Protein AF-A0A7A6XMH9-F1 (afdb_monomer)

Structure (mmCIF, N/CA/C/O backbone):
data_AF-A0A7A6XMH9-F1
#
_entry.id   AF-A0A7A6XMH9-F1
#
loop_
_atom_site.group_PDB
_atom_site.id
_atom_site.type_symbol
_atom_site.label_atom_id
_atom_site.label_alt_id
_atom_site.label_comp_id
_atom_site.label_asym_id
_atom_site.label_entity_id
_atom_site.label_seq_id
_atom_site.pdbx_PDB_ins_code
_atom_site.Cartn_x
_atom_site.Cartn_y
_atom_site.Cartn_z
_atom_site.occupancy
_atom_site.B_iso_or_equiv
_atom_site.auth_seq_id
_atom_site.auth_comp_id
_atom_site.auth_asym_id
_atom_site.auth_atom_id
_atom_site.pdbx_PDB_model_num
ATOM 1 N N . MET A 1 1 ? 15.551 6.068 -29.809 1.00 74.06 1 MET A N 1
ATOM 2 C CA . MET A 1 1 ? 14.806 4.985 -29.124 1.00 74.06 1 MET A CA 1
ATOM 3 C C . MET A 1 1 ? 13.340 5.118 -29.486 1.00 74.06 1 MET A C 1
ATOM 5 O O . MET A 1 1 ? 12.827 6.226 -29.397 1.00 74.06 1 MET A O 1
ATOM 9 N N . SER A 1 2 ? 12.676 4.047 -29.923 1.00 92.75 2 SER A N 1
ATOM 10 C CA . SER A 1 2 ? 11.225 4.088 -30.151 1.00 92.75 2 SER A CA 1
ATOM 11 C C . SER A 1 2 ? 10.466 4.133 -28.817 1.00 92.75 2 SER A C 1
ATOM 13 O O . SER A 1 2 ? 10.989 3.708 -27.784 1.00 92.75 2 SER A O 1
ATOM 15 N N . TRP A 1 3 ? 9.218 4.610 -28.827 1.00 88.00 3 TRP A N 1
ATOM 16 C CA . TRP A 1 3 ? 8.361 4.609 -27.632 1.00 88.00 3 TRP A CA 1
ATOM 17 C C . TRP A 1 3 ? 8.230 3.213 -27.006 1.00 88.00 3 TRP A C 1
ATOM 19 O O . TRP A 1 3 ? 8.319 3.062 -25.791 1.00 88.00 3 TRP A O 1
ATOM 29 N N . GLN A 1 4 ? 8.106 2.174 -27.836 1.00 86.81 4 GLN A N 1
ATOM 30 C CA . GLN A 1 4 ? 8.012 0.786 -27.376 1.00 86.81 4 GLN A CA 1
ATOM 31 C C . GLN A 1 4 ? 9.282 0.328 -26.648 1.00 86.81 4 GLN A C 1
ATOM 33 O O . GLN A 1 4 ? 9.196 -0.313 -25.599 1.00 86.81 4 GLN A O 1
ATOM 38 N N . GLN A 1 5 ? 10.455 0.706 -27.168 1.00 87.69 5 GLN A N 1
ATOM 39 C CA . GLN A 1 5 ? 11.741 0.422 -26.529 1.00 87.69 5 GLN A CA 1
ATOM 40 C C . GLN A 1 5 ? 11.883 1.173 -25.202 1.00 87.69 5 GLN A C 1
ATOM 42 O O . GLN A 1 5 ? 12.329 0.586 -24.222 1.00 87.69 5 GLN A O 1
ATOM 47 N N . PHE A 1 6 ? 11.465 2.440 -25.138 1.00 89.19 6 PHE A N 1
ATOM 48 C CA . PHE A 1 6 ? 11.459 3.214 -23.893 1.00 89.19 6 PHE A CA 1
ATOM 49 C C . PHE A 1 6 ? 10.535 2.602 -22.842 1.00 89.19 6 PHE A C 1
ATOM 51 O O . PHE A 1 6 ? 10.968 2.343 -21.718 1.00 89.19 6 PHE A O 1
ATOM 58 N N . LYS A 1 7 ? 9.289 2.306 -23.228 1.00 86.75 7 LYS A N 1
ATOM 59 C CA . LYS A 1 7 ? 8.290 1.689 -22.354 1.00 86.75 7 LYS A CA 1
ATOM 60 C C . LYS A 1 7 ? 8.823 0.386 -21.754 1.00 86.75 7 LYS A C 1
ATOM 62 O O . LYS A 1 7 ? 8.776 0.215 -20.539 1.00 86.75 7 LYS A O 1
ATOM 67 N N . HIS A 1 8 ? 9.386 -0.502 -22.573 1.00 86.50 8 HIS A N 1
ATOM 68 C CA . HIS A 1 8 ? 9.970 -1.750 -22.076 1.00 86.50 8 HIS A CA 1
ATOM 69 C C . HIS A 1 8 ? 11.186 -1.518 -21.177 1.00 86.50 8 HIS A C 1
ATOM 71 O O . HIS A 1 8 ? 11.264 -2.090 -20.091 1.00 86.50 8 HIS A O 1
ATOM 77 N N . ALA A 1 9 ? 12.119 -0.666 -21.606 1.00 86.06 9 ALA A N 1
ATOM 78 C CA . ALA A 1 9 ? 13.389 -0.470 -20.918 1.00 86.06 9 ALA A CA 1
ATOM 79 C C . ALA A 1 9 ? 13.264 0.242 -19.566 1.00 86.06 9 ALA A C 1
ATOM 81 O O . ALA A 1 9 ? 14.164 0.083 -18.742 1.00 86.06 9 ALA A O 1
ATOM 82 N N . TRP A 1 10 ? 12.201 1.014 -19.329 1.00 84.44 10 TRP A N 1
ATOM 83 C CA . TRP A 1 10 ? 12.086 1.845 -18.126 1.00 84.44 10 TRP A CA 1
ATOM 84 C C . TRP A 1 10 ? 10.792 1.645 -17.339 1.00 84.44 10 TRP A C 1
ATOM 86 O O . TRP A 1 10 ? 10.809 1.795 -16.123 1.00 84.44 10 TRP A O 1
ATOM 96 N N . LEU A 1 11 ? 9.683 1.287 -17.992 1.00 85.38 11 LEU A N 1
ATOM 97 C CA . LEU A 1 11 ? 8.364 1.253 -17.347 1.00 85.38 11 LEU A CA 1
ATOM 98 C C . LEU A 1 11 ? 7.823 -0.161 -17.105 1.00 85.38 11 LEU A C 1
ATOM 100 O O . LEU A 1 11 ? 6.929 -0.317 -16.283 1.00 85.38 11 LEU A O 1
ATOM 104 N N . ILE A 1 12 ? 8.325 -1.177 -17.817 1.00 87.81 12 ILE A N 1
ATOM 105 C CA . ILE A 1 12 ? 7.813 -2.559 -17.720 1.00 87.81 12 ILE A CA 1
ATOM 106 C C . ILE A 1 12 ? 8.848 -3.530 -17.149 1.00 87.81 12 ILE A C 1
ATOM 108 O O . ILE A 1 12 ? 8.475 -4.429 -16.396 1.00 87.81 12 ILE A O 1
ATOM 112 N N . LYS A 1 13 ? 10.135 -3.400 -17.510 1.00 86.25 13 LYS A N 1
ATOM 113 C CA . LYS A 1 13 ? 11.164 -4.325 -17.009 1.00 86.25 13 LYS A CA 1
ATOM 114 C C . LYS A 1 13 ? 11.220 -4.313 -15.481 1.00 86.25 13 LYS A C 1
ATOM 116 O O . LYS A 1 13 ? 10.830 -3.336 -1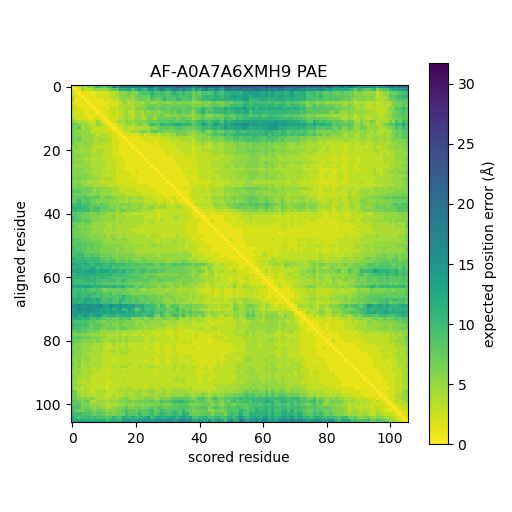4.854 1.00 86.25 13 LYS A O 1
ATOM 121 N N . PHE A 1 14 ? 11.790 -5.357 -14.890 1.00 82.62 14 PHE A N 1
ATOM 122 C CA . PHE A 1 14 ? 12.065 -5.375 -13.456 1.00 82.62 14 PHE A CA 1
ATOM 123 C C . PHE A 1 14 ? 12.990 -4.209 -13.063 1.00 82.62 14 PHE A C 1
ATOM 125 O O . PHE A 1 14 ? 14.037 -3.996 -13.685 1.00 82.62 14 PHE A O 1
ATOM 132 N N . TRP A 1 15 ? 12.589 -3.436 -12.052 1.00 87.94 15 TRP A N 1
ATOM 133 C CA . TRP A 1 15 ? 13.371 -2.302 -11.561 1.00 87.94 15 TRP A CA 1
ATOM 134 C C . TRP A 1 15 ? 14.514 -2.801 -10.682 1.00 87.94 15 TRP A C 1
ATOM 136 O O . TRP A 1 15 ? 14.350 -3.738 -9.904 1.00 87.94 15 TRP A O 1
ATOM 146 N N . ALA A 1 16 ? 15.681 -2.166 -10.792 1.00 90.19 16 ALA A N 1
ATOM 147 C CA . ALA A 1 16 ? 16.804 -2.496 -9.927 1.00 90.19 16 ALA A CA 1
ATOM 148 C C . ALA A 1 16 ? 16.413 -2.254 -8.450 1.00 90.19 16 ALA A C 1
ATOM 150 O O . ALA A 1 16 ? 15.863 -1.189 -8.148 1.00 90.19 16 ALA A O 1
ATOM 151 N N . PRO A 1 17 ? 16.710 -3.188 -7.524 1.00 92.38 17 PRO A N 1
ATOM 152 C CA . PRO A 1 17 ? 16.246 -3.088 -6.141 1.00 92.38 17 PRO A CA 1
ATOM 153 C C . PRO A 1 17 ? 16.712 -1.820 -5.419 1.00 92.38 17 PRO A C 1
ATOM 155 O O . PRO A 1 17 ? 15.917 -1.186 -4.736 1.00 92.38 17 PRO A O 1
ATOM 158 N N . ILE A 1 18 ? 17.975 -1.413 -5.594 1.00 95.62 18 ILE A N 1
ATOM 159 C CA . ILE A 1 18 ? 18.542 -0.270 -4.860 1.00 95.62 18 ILE A CA 1
ATOM 160 C C . ILE A 1 18 ? 17.808 1.046 -5.186 1.00 95.62 18 ILE A C 1
ATOM 162 O O . ILE A 1 18 ? 17.287 1.661 -4.255 1.00 95.62 18 ILE A O 1
ATOM 166 N N . PRO A 1 19 ? 17.683 1.477 -6.460 1.00 93.25 19 PRO A N 1
ATOM 167 C CA . PRO A 1 19 ? 16.902 2.670 -6.792 1.00 93.25 19 PRO A CA 1
ATOM 168 C C . PRO A 1 19 ? 15.444 2.596 -6.329 1.00 93.25 19 PRO A C 1
ATOM 170 O O . PRO A 1 19 ? 14.904 3.598 -5.866 1.00 93.25 19 PRO A O 1
ATOM 173 N N . ALA A 1 20 ? 14.814 1.420 -6.423 1.00 92.56 20 ALA A N 1
ATOM 174 C CA . ALA A 1 20 ? 13.428 1.235 -6.000 1.00 92.56 20 ALA A CA 1
ATOM 175 C C . ALA A 1 20 ? 13.259 1.430 -4.484 1.00 92.56 20 ALA A C 1
ATOM 177 O O . ALA A 1 20 ? 12.345 2.130 -4.054 1.00 92.56 20 ALA A O 1
ATOM 178 N N . VAL A 1 21 ? 14.165 0.870 -3.678 1.00 94.88 21 VAL A N 1
ATOM 179 C CA . VAL A 1 21 ? 14.154 1.027 -2.216 1.00 94.88 21 VAL A CA 1
ATOM 180 C C . VAL A 1 21 ? 14.437 2.474 -1.812 1.00 94.88 21 VAL A C 1
ATOM 182 O O . VAL A 1 21 ? 13.758 2.996 -0.932 1.00 94.88 21 VAL A O 1
ATOM 185 N N . ILE A 1 22 ? 15.378 3.157 -2.476 1.00 96.62 22 ILE A N 1
ATOM 186 C CA . ILE A 1 22 ? 15.652 4.582 -2.222 1.00 96.62 22 ILE A CA 1
ATOM 187 C C . ILE A 1 22 ? 14.410 5.430 -2.520 1.00 96.62 22 ILE A C 1
ATOM 189 O O . ILE A 1 22 ? 14.009 6.245 -1.690 1.00 96.62 22 ILE A O 1
ATOM 193 N N . ALA A 1 23 ? 13.770 5.214 -3.673 1.00 94.94 23 ALA A N 1
ATOM 194 C CA . ALA A 1 23 ? 12.544 5.919 -4.036 1.00 94.94 23 ALA A CA 1
ATOM 195 C C . ALA A 1 23 ? 11.420 5.659 -3.019 1.00 94.94 23 ALA A C 1
ATOM 197 O O . ALA A 1 23 ? 10.770 6.602 -2.570 1.00 94.94 23 ALA A O 1
ATOM 198 N N . ALA A 1 24 ? 11.233 4.403 -2.601 1.00 93.69 24 ALA A N 1
ATOM 199 C CA . ALA A 1 24 ? 10.255 4.041 -1.578 1.00 93.69 24 ALA A CA 1
ATOM 200 C C . ALA A 1 24 ? 10.547 4.717 -0.228 1.00 93.69 24 ALA A C 1
ATOM 202 O O . ALA A 1 24 ? 9.624 5.211 0.414 1.00 93.69 24 ALA A O 1
ATOM 203 N N . GLY A 1 25 ? 11.817 4.800 0.181 1.00 95.56 25 GLY A N 1
ATOM 204 C CA . GLY A 1 25 ? 12.230 5.495 1.401 1.00 95.56 25 GLY A CA 1
ATOM 205 C C . GLY A 1 25 ? 11.922 6.992 1.357 1.00 95.56 25 GLY A C 1
ATOM 206 O O . GLY A 1 25 ? 11.349 7.527 2.302 1.00 95.56 25 GLY A O 1
ATOM 207 N N . ILE A 1 26 ? 12.222 7.662 0.240 1.00 96.94 26 ILE A N 1
ATOM 208 C CA . ILE A 1 26 ? 11.882 9.080 0.039 1.00 96.94 26 ILE A CA 1
ATOM 209 C C . ILE A 1 26 ? 10.365 9.284 0.126 1.00 96.94 26 ILE A C 1
ATOM 211 O O . ILE A 1 26 ? 9.903 10.144 0.875 1.00 96.94 26 ILE A O 1
ATOM 215 N N . LEU A 1 27 ? 9.584 8.470 -0.591 1.00 94.38 27 LEU A N 1
ATOM 216 C CA . LEU A 1 27 ? 8.121 8.532 -0.560 1.00 94.38 27 LEU A CA 1
ATOM 217 C C . LEU A 1 27 ? 7.566 8.280 0.846 1.00 94.38 27 LEU A C 1
ATOM 219 O O . LEU A 1 27 ? 6.666 8.997 1.272 1.00 94.38 27 LEU A O 1
ATOM 223 N N . SER A 1 28 ? 8.127 7.321 1.587 1.00 93.44 28 SER A N 1
ATOM 224 C CA . SER A 1 28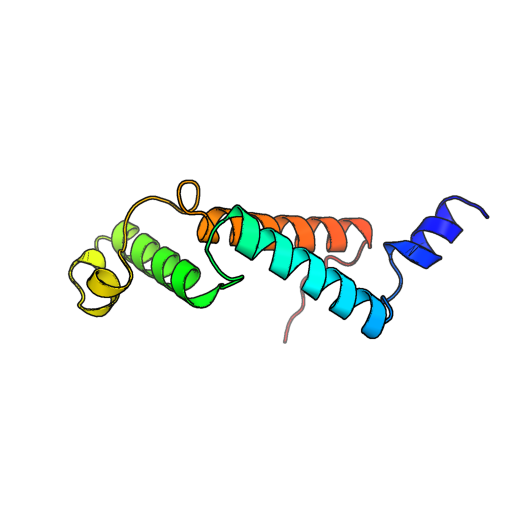 ? 7.734 7.036 2.969 1.00 93.44 28 SER A CA 1
ATOM 225 C C . SER A 1 28 ? 8.027 8.211 3.903 1.00 93.44 28 SER A C 1
ATOM 227 O O . SER A 1 28 ? 7.203 8.520 4.761 1.00 93.44 28 SER A O 1
ATOM 229 N N . THR A 1 29 ? 9.167 8.886 3.736 1.00 95.31 29 THR A N 1
ATOM 230 C CA . THR A 1 29 ? 9.512 10.086 4.514 1.00 95.31 29 THR A CA 1
ATOM 231 C C . THR A 1 29 ? 8.537 11.222 4.231 1.00 95.31 29 THR A C 1
ATOM 233 O O . THR A 1 29 ? 8.042 11.843 5.168 1.00 95.31 29 THR A O 1
ATOM 236 N N . TYR A 1 30 ? 8.215 11.476 2.958 1.00 94.69 30 TYR A N 1
ATOM 237 C CA . TYR A 1 30 ? 7.216 12.484 2.597 1.00 94.69 30 TYR A CA 1
ATOM 238 C C . TYR A 1 30 ? 5.830 12.130 3.128 1.00 94.69 30 TYR A C 1
ATOM 240 O O . TYR A 1 30 ? 5.165 12.989 3.697 1.00 94.69 30 TYR A O 1
ATOM 248 N N . TYR A 1 31 ? 5.409 10.872 2.984 1.00 93.25 31 TYR A N 1
ATOM 249 C CA . TYR A 1 31 ? 4.133 10.400 3.508 1.00 93.25 31 TYR A CA 1
ATOM 250 C C . TYR A 1 31 ? 4.036 10.655 5.013 1.00 93.25 31 TYR A C 1
ATOM 252 O O . TYR A 1 31 ? 3.089 11.302 5.458 1.00 93.25 31 TYR A O 1
ATOM 260 N N . PHE A 1 32 ? 5.049 10.243 5.779 1.00 94.12 32 PHE A N 1
ATOM 261 C CA . PHE A 1 32 ? 5.091 10.474 7.220 1.00 94.12 32 PHE A CA 1
ATOM 262 C C . PHE A 1 32 ? 5.105 11.965 7.569 1.00 94.12 32 PHE A C 1
ATOM 264 O O . PHE A 1 32 ? 4.330 12.407 8.413 1.00 94.12 32 PHE A O 1
ATOM 271 N N . GLY A 1 33 ? 5.932 12.759 6.887 1.00 95.25 33 GLY A N 1
ATOM 272 C CA . GLY A 1 33 ? 6.041 14.196 7.137 1.00 95.25 33 GLY A CA 1
ATOM 273 C C . GLY A 1 33 ? 4.758 14.980 6.843 1.00 95.25 33 GLY A C 1
ATOM 274 O O . GLY A 1 33 ? 4.480 15.955 7.532 1.00 95.25 33 GLY A O 1
ATOM 275 N N . ILE A 1 34 ? 3.969 14.561 5.847 1.00 94.69 34 ILE A N 1
ATOM 276 C CA . ILE A 1 34 ? 2.715 15.230 5.459 1.00 94.69 34 ILE A CA 1
ATOM 277 C C . ILE A 1 34 ? 1.540 14.756 6.317 1.00 94.69 34 ILE A C 1
ATOM 279 O O . ILE A 1 34 ? 0.689 15.555 6.696 1.00 94.69 34 ILE A O 1
ATOM 283 N N . THR A 1 35 ? 1.459 13.454 6.588 1.00 93.19 35 THR A N 1
ATOM 284 C CA . THR A 1 35 ? 0.263 12.843 7.186 1.00 93.19 35 THR A CA 1
ATOM 285 C C . THR A 1 35 ? 0.371 12.604 8.688 1.00 93.19 35 THR A C 1
ATOM 287 O O . THR A 1 35 ? -0.648 12.399 9.342 1.00 93.19 35 THR A O 1
ATOM 290 N N . GLY A 1 36 ? 1.587 12.595 9.243 1.00 91.44 36 GLY A N 1
ATOM 291 C CA . GLY A 1 36 ? 1.842 12.237 10.639 1.00 91.44 36 GLY A CA 1
ATOM 292 C C . GLY A 1 36 ? 1.647 10.748 10.954 1.00 91.44 36 GLY A C 1
ATOM 293 O O . GLY A 1 36 ? 1.747 10.361 12.116 1.00 91.44 36 GLY A O 1
ATOM 294 N N . THR A 1 37 ? 1.383 9.907 9.949 1.00 88.31 37 THR A N 1
ATOM 295 C CA . THR A 1 37 ? 1.240 8.452 10.092 1.00 88.31 37 THR A CA 1
ATOM 296 C C . THR A 1 37 ? 2.271 7.719 9.237 1.00 88.31 37 THR A C 1
ATOM 298 O O . THR A 1 37 ? 2.772 8.228 8.235 1.00 88.31 37 THR A O 1
ATOM 301 N N . PHE A 1 38 ? 2.648 6.519 9.666 1.00 87.81 38 PHE A N 1
ATOM 302 C CA . PHE A 1 38 ? 3.576 5.662 8.938 1.00 87.81 38 PHE A CA 1
ATOM 303 C C . PHE A 1 38 ? 2.825 4.803 7.921 1.00 87.81 38 PHE A C 1
ATOM 305 O O . PHE A 1 38 ? 1.621 4.582 8.022 1.00 87.81 38 PHE A O 1
ATOM 312 N N . TRP A 1 39 ? 3.546 4.306 6.918 1.00 86.31 39 TRP A N 1
ATOM 313 C CA . TRP A 1 39 ? 2.963 3.454 5.889 1.00 86.31 39 TRP A CA 1
ATOM 314 C C . TRP A 1 39 ? 2.579 2.089 6.489 1.0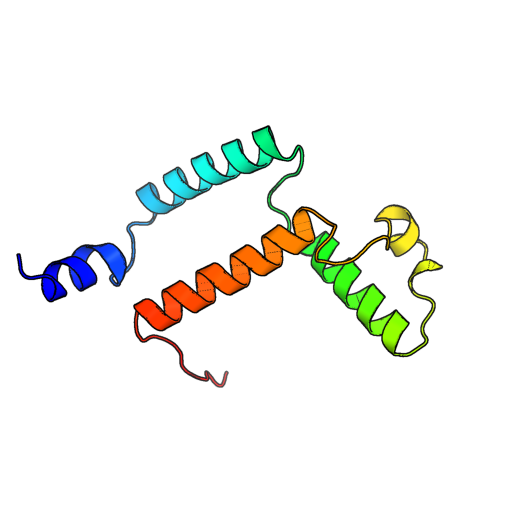0 86.31 39 TRP A C 1
ATOM 316 O O . TRP A 1 39 ? 3.414 1.189 6.584 1.00 86.31 39 TRP A O 1
ATOM 326 N N . ALA A 1 40 ? 1.324 1.930 6.924 1.00 87.19 40 ALA A N 1
ATOM 327 C CA . ALA A 1 40 ? 0.850 0.731 7.618 1.00 87.19 40 ALA A CA 1
ATOM 328 C C . ALA A 1 40 ? -0.485 0.200 7.107 1.00 87.19 40 ALA A C 1
ATOM 330 O O . ALA A 1 40 ? -1.461 0.924 6.960 1.00 87.19 40 ALA A O 1
ATOM 331 N N . VAL A 1 41 ? -0.537 -1.116 6.901 1.00 91.12 41 VAL A N 1
ATOM 332 C CA . VAL A 1 41 ? -1.707 -1.789 6.322 1.00 91.12 41 VAL A CA 1
ATOM 333 C C . VAL A 1 41 ? -2.516 -2.589 7.346 1.00 91.12 41 VAL A C 1
ATOM 335 O O . VAL A 1 41 ? -3.729 -2.714 7.214 1.00 91.12 41 VAL A O 1
ATOM 338 N N . THR A 1 42 ? -1.873 -3.112 8.395 1.00 91.25 42 THR A N 1
ATOM 339 C CA . THR A 1 42 ? -2.486 -4.071 9.331 1.00 91.25 42 THR A CA 1
ATOM 340 C C . THR A 1 42 ? -3.670 -3.487 10.097 1.00 91.25 42 THR A C 1
ATOM 342 O O . THR A 1 42 ? -4.724 -4.119 10.184 1.00 91.25 42 THR A O 1
ATOM 345 N N . GLY A 1 43 ? -3.513 -2.276 10.643 1.00 90.25 43 GLY A N 1
ATOM 346 C CA . GLY A 1 43 ? -4.561 -1.630 11.436 1.00 90.25 43 GLY A CA 1
ATOM 347 C C . GLY A 1 43 ? -5.804 -1.349 10.598 1.00 90.25 43 GLY A C 1
ATOM 348 O O . GLY A 1 43 ? -6.918 -1.677 10.999 1.00 90.25 43 GLY A O 1
ATOM 349 N N . GLU A 1 44 ? -5.610 -0.825 9.391 1.00 92.94 44 GLU A N 1
ATOM 350 C CA . GLU A 1 44 ? -6.713 -0.473 8.507 1.00 92.94 44 GLU A CA 1
ATOM 351 C C . GLU A 1 44 ? -7.417 -1.701 7.916 1.00 92.94 44 GLU A C 1
ATOM 353 O O . GLU A 1 44 ? -8.645 -1.733 7.912 1.00 92.94 44 GLU A O 1
ATOM 358 N N . P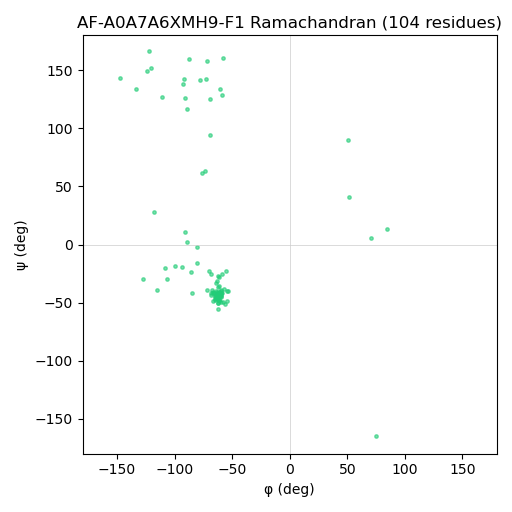HE A 1 45 ? -6.692 -2.760 7.537 1.00 93.19 45 PHE A N 1
ATOM 359 C CA . PHE A 1 45 ? -7.333 -4.027 7.160 1.00 93.19 45 PHE A CA 1
ATOM 360 C C . PHE A 1 45 ? -8.128 -4.640 8.314 1.00 93.19 45 PHE A C 1
ATOM 362 O O . PHE A 1 45 ? -9.207 -5.190 8.091 1.00 93.19 45 PHE A O 1
ATOM 369 N N . THR A 1 46 ? -7.648 -4.498 9.554 1.00 93.56 46 THR A N 1
ATOM 370 C CA . THR A 1 46 ? -8.424 -4.927 10.724 1.00 93.56 46 THR A CA 1
ATOM 371 C C . THR A 1 46 ? -9.715 -4.120 10.850 1.00 93.56 46 THR A C 1
ATOM 373 O O . THR A 1 46 ? -10.778 -4.708 11.047 1.00 93.56 46 THR A O 1
ATOM 376 N N . ARG A 1 47 ? -9.662 -2.792 10.660 1.00 93.12 47 ARG A N 1
ATOM 377 C CA . ARG A 1 47 ? -10.866 -1.943 10.639 1.00 93.12 47 ARG A CA 1
ATOM 378 C C . ARG A 1 47 ? -11.828 -2.336 9.524 1.00 93.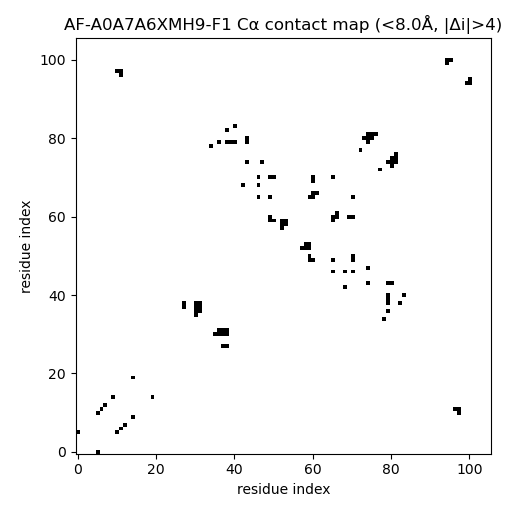12 47 ARG A C 1
ATOM 380 O O . ARG A 1 47 ? -13.021 -2.420 9.784 1.00 93.12 47 ARG A O 1
ATOM 387 N N . TRP A 1 48 ? -11.340 -2.627 8.319 1.00 93.19 48 TRP A N 1
ATOM 388 C CA . TRP A 1 48 ? -12.193 -3.086 7.217 1.00 93.19 48 TRP A CA 1
ATOM 389 C C . TRP A 1 48 ? -12.892 -4.398 7.572 1.00 93.19 48 TRP A C 1
ATOM 391 O O . TRP A 1 48 ? -14.090 -4.527 7.347 1.00 93.19 48 TRP A O 1
ATOM 401 N N . GLY A 1 49 ? -12.179 -5.342 8.193 1.00 93.00 49 GLY A N 1
ATOM 402 C CA . GLY A 1 49 ? -12.771 -6.573 8.719 1.00 93.00 49 GLY A CA 1
ATOM 403 C C . GLY A 1 49 ? -13.856 -6.307 9.766 1.00 93.00 49 GLY A C 1
ATOM 404 O O . GLY A 1 49 ? -14.944 -6.866 9.669 1.00 93.00 49 GLY A O 1
ATOM 405 N N . GLY A 1 50 ? -13.602 -5.405 10.719 1.00 92.81 50 GLY A N 1
ATOM 406 C CA . GLY A 1 50 ? -14.599 -4.975 11.707 1.00 92.81 50 GLY A CA 1
ATOM 407 C C . GLY A 1 50 ? -15.839 -4.343 11.068 1.00 92.81 50 GLY A C 1
ATOM 408 O O . GLY A 1 50 ? -16.960 -4.671 11.441 1.00 92.81 50 GLY A O 1
ATOM 409 N N . GLN A 1 51 ? -15.654 -3.506 10.046 1.00 91.25 51 GLN A N 1
ATOM 410 C CA . GLN A 1 51 ? -16.751 -2.892 9.292 1.00 91.25 51 GLN A CA 1
ATOM 411 C C . GLN A 1 51 ? -17.543 -3.921 8.480 1.00 91.25 51 GLN A C 1
ATOM 413 O O . GLN A 1 51 ? -18.766 -3.851 8.431 1.00 91.25 51 GLN A O 1
ATOM 418 N N . LEU A 1 52 ? -16.878 -4.911 7.879 1.00 93.69 52 LEU A N 1
ATOM 419 C CA . LEU A 1 52 ? -17.565 -6.026 7.225 1.00 93.69 52 LEU A CA 1
ATOM 420 C C . LEU A 1 52 ? -18.418 -6.805 8.231 1.00 93.69 52 LEU A C 1
ATOM 422 O O . LEU A 1 52 ? -19.568 -7.108 7.938 1.00 93.69 52 LEU A O 1
ATOM 426 N N . LEU A 1 53 ? -17.896 -7.078 9.428 1.00 93.50 53 LEU A N 1
ATOM 427 C CA . LEU A 1 53 ? -18.656 -7.723 10.501 1.00 93.50 53 LEU A CA 1
ATOM 428 C C . LEU A 1 53 ? -19.884 -6.891 10.915 1.00 93.50 53 LEU A C 1
ATOM 430 O O . LEU A 1 53 ? -20.973 -7.453 11.038 1.00 93.50 53 LEU A O 1
ATOM 434 N N . GLN A 1 54 ? -19.749 -5.567 11.026 1.00 91.12 54 GLN A N 1
ATOM 435 C CA . GLN A 1 54 ? -20.879 -4.658 11.268 1.00 91.12 54 GLN A CA 1
ATOM 436 C C . GLN A 1 54 ? -21.943 -4.735 10.168 1.00 91.12 54 GLN A C 1
ATOM 438 O O . GLN A 1 54 ? -23.133 -4.746 10.474 1.00 91.12 54 GLN A O 1
ATOM 443 N N . LEU A 1 55 ? -21.541 -4.852 8.895 1.00 91.19 55 LEU A N 1
ATOM 444 C CA . LEU A 1 55 ? -22.485 -5.038 7.784 1.00 91.19 55 LEU A CA 1
ATOM 445 C C . LEU A 1 55 ? -23.283 -6.347 7.902 1.00 91.19 55 LEU A C 1
ATOM 447 O O . LEU A 1 55 ? -24.415 -6.410 7.429 1.00 91.19 55 LEU A O 1
ATOM 451 N N . PHE A 1 56 ? -22.728 -7.368 8.560 1.00 95.12 56 PHE A N 1
ATOM 452 C CA . PHE A 1 56 ? -23.422 -8.620 8.881 1.00 95.12 56 PHE A CA 1
ATOM 453 C C . PHE A 1 56 ? -24.135 -8.596 10.249 1.00 95.12 56 PHE A C 1
ATOM 455 O O . PHE A 1 56 ? -24.598 -9.637 10.712 1.00 95.12 56 PHE A O 1
ATOM 462 N N . GLY A 1 57 ? -24.252 -7.428 10.892 1.00 91.38 57 GLY A N 1
ATOM 463 C CA . GLY A 1 57 ? -24.971 -7.242 12.157 1.00 91.38 57 GLY A CA 1
ATOM 464 C C . GLY A 1 57 ? -24.165 -7.564 13.420 1.00 91.38 57 GLY A C 1
ATOM 465 O O . GLY A 1 57 ? -24.746 -7.688 14.495 1.00 91.38 57 GLY A O 1
ATOM 466 N N . VAL A 1 58 ? -22.843 -7.719 13.318 1.00 92.81 58 VAL A N 1
ATOM 467 C CA . VAL A 1 58 ? -21.966 -7.967 14.472 1.00 92.81 58 VAL A CA 1
ATOM 468 C C . VAL A 1 58 ? -21.452 -6.644 15.039 1.00 92.81 58 VAL A C 1
ATOM 470 O O . VAL A 1 58 ? -20.810 -5.873 14.330 1.00 92.81 58 VAL A O 1
ATOM 473 N N . HIS A 1 59 ? -21.643 -6.430 16.341 1.00 89.19 59 HIS A N 1
ATOM 474 C CA . HIS A 1 59 ? -21.162 -5.253 17.078 1.00 89.19 59 HIS A CA 1
ATOM 475 C C . HIS A 1 59 ? -19.650 -5.310 17.373 1.00 89.19 59 HIS A C 1
ATOM 477 O O . HIS A 1 59 ? -19.212 -5.362 18.524 1.00 89.19 59 HIS A O 1
ATOM 483 N N . ALA A 1 60 ? -18.827 -5.355 16.322 1.00 89.00 60 ALA A N 1
ATOM 484 C CA . ALA A 1 60 ? -17.370 -5.442 16.433 1.00 89.00 60 ALA A CA 1
ATOM 485 C C . ALA A 1 60 ? -16.755 -4.230 17.164 1.00 89.00 60 ALA A C 1
ATOM 487 O O . ALA A 1 60 ? -15.728 -4.364 17.824 1.00 89.00 60 ALA A O 1
ATOM 488 N N . GLU A 1 61 ? -17.402 -3.066 17.107 1.00 86.69 61 GLU A N 1
ATOM 489 C CA . GLU A 1 61 ? -17.041 -1.832 17.815 1.00 86.69 61 GLU A CA 1
ATOM 490 C C . GLU A 1 61 ? -17.006 -1.985 19.342 1.00 86.69 61 GLU A C 1
ATOM 492 O O . GLU A 1 61 ? -16.283 -1.262 20.029 1.00 86.69 61 GLU A O 1
ATOM 497 N N . GLU A 1 62 ? -17.749 -2.945 19.897 1.00 89.88 62 GLU A N 1
ATOM 498 C CA . GLU A 1 62 ? -17.788 -3.173 21.340 1.00 89.88 62 GLU A CA 1
ATOM 499 C C . GLU A 1 62 ? -16.587 -3.978 21.846 1.00 89.88 62 GLU A C 1
ATOM 501 O O . GLU A 1 62 ? -16.302 -3.988 23.053 1.00 89.88 62 GLU A O 1
ATOM 506 N N . TRP A 1 63 ? -15.857 -4.634 20.942 1.00 92.50 63 TRP A N 1
ATOM 507 C CA . TRP A 1 63 ? -14.744 -5.501 21.294 1.00 92.50 63 TRP A CA 1
ATOM 508 C C . TRP A 1 63 ? -13.539 -4.678 21.749 1.00 92.50 63 TRP A C 1
ATOM 510 O O . TRP A 1 63 ? -13.217 -3.630 21.187 1.00 92.50 63 TRP A O 1
ATOM 520 N N . GLY A 1 64 ? -12.823 -5.183 22.758 1.00 90.94 64 GLY A N 1
ATOM 521 C CA . GLY A 1 64 ? -11.726 -4.452 23.400 1.00 90.94 64 GLY A CA 1
ATOM 522 C C . GLY A 1 64 ? -10.658 -3.955 22.422 1.00 90.94 64 GLY A C 1
ATOM 523 O O . GLY A 1 64 ? -10.212 -2.818 22.531 1.00 90.94 64 GLY A O 1
ATOM 524 N N . TYR A 1 65 ? -10.298 -4.759 21.417 1.00 89.81 65 TYR A N 1
ATOM 525 C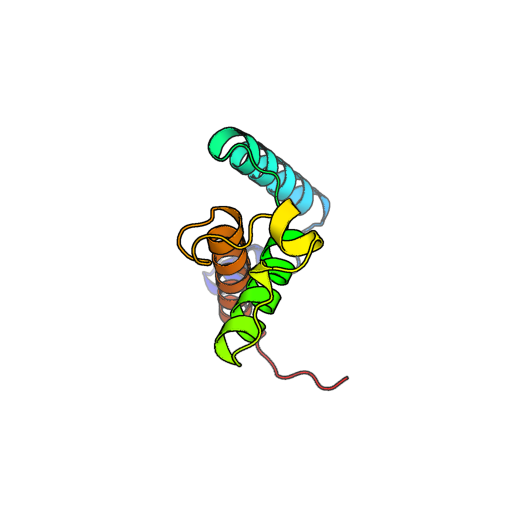 CA . TYR A 1 65 ? -9.304 -4.355 20.422 1.00 89.81 65 TYR A CA 1
ATOM 526 C C . TYR A 1 65 ? -9.798 -3.221 19.511 1.00 89.81 65 TYR A C 1
ATOM 528 O O . TYR A 1 65 ? -9.067 -2.259 19.289 1.00 89.81 65 TYR A O 1
ATOM 536 N N . 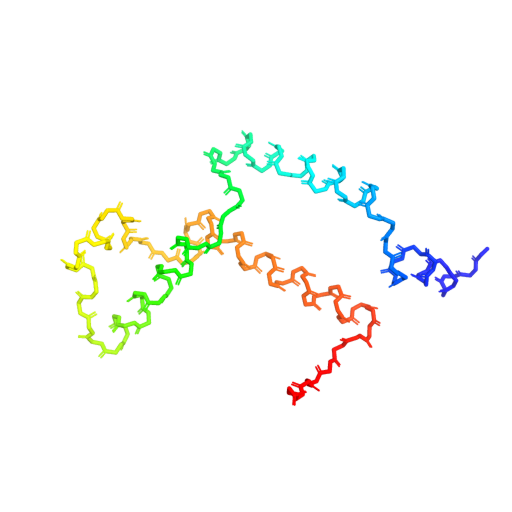PHE A 1 66 ? -11.047 -3.283 19.038 1.00 91.25 66 PHE A N 1
ATOM 537 C CA . PHE A 1 66 ? -11.638 -2.262 18.162 1.00 91.25 66 PHE A CA 1
ATOM 538 C C . PHE A 1 66 ? -11.873 -0.922 18.862 1.00 91.25 66 PHE A C 1
ATOM 540 O O . PHE A 1 66 ? -11.810 0.120 18.210 1.00 91.25 66 PHE A O 1
ATOM 547 N N . LYS A 1 67 ? -12.035 -0.936 20.189 1.00 88.50 67 LYS A N 1
ATOM 548 C CA . LYS A 1 67 ? -11.999 0.276 21.019 1.00 88.50 67 LYS A CA 1
ATOM 549 C C . LYS A 1 67 ? -10.611 0.915 21.046 1.00 88.50 67 LYS A C 1
ATOM 551 O O . LYS A 1 67 ? -10.509 2.128 20.937 1.00 88.50 67 LYS A O 1
ATOM 556 N N . ILE A 1 68 ? -9.548 0.110 21.144 1.00 87.81 68 ILE A N 1
ATOM 557 C CA . ILE A 1 68 ? -8.158 0.602 21.170 1.00 87.81 68 ILE A CA 1
ATOM 558 C C . ILE A 1 68 ? -7.752 1.191 19.815 1.00 87.81 68 ILE A C 1
ATOM 560 O O . ILE A 1 68 ? -7.094 2.224 19.759 1.00 87.81 68 ILE A O 1
ATOM 564 N N . ILE A 1 69 ? -8.128 0.535 18.714 1.00 87.19 69 ILE A N 1
ATOM 565 C CA . ILE A 1 69 ? -7.750 0.984 17.366 1.00 87.19 69 ILE A CA 1
ATOM 566 C C . ILE A 1 69 ? -8.748 1.970 16.745 1.00 87.19 69 ILE A C 1
ATOM 568 O O . ILE A 1 69 ? -8.540 2.367 15.598 1.00 87.19 69 ILE A O 1
ATO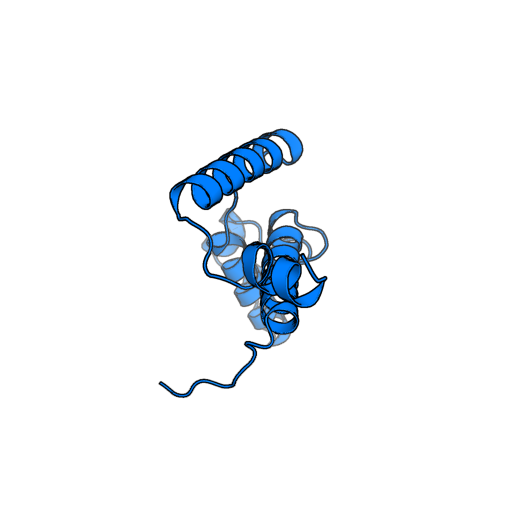M 572 N N . HIS A 1 70 ? -9.801 2.349 17.476 1.00 83.94 70 HIS A N 1
ATOM 573 C CA . HIS A 1 70 ? -10.905 3.208 17.042 1.00 83.94 70 HIS A CA 1
ATOM 574 C C . HIS A 1 70 ? -11.533 2.755 15.714 1.00 83.94 70 HIS A C 1
ATOM 576 O O . HIS A 1 70 ? -11.122 3.169 14.625 1.00 83.94 70 HIS A O 1
ATOM 582 N N . LEU A 1 71 ? -12.551 1.894 15.794 1.00 84.94 71 LEU A N 1
ATOM 583 C CA . LEU A 1 71 ? -13.389 1.515 14.651 1.00 84.94 71 LEU A CA 1
ATOM 584 C C . LEU A 1 71 ? -14.341 2.664 14.262 1.00 84.94 71 LEU A C 1
ATOM 586 O O . LEU A 1 71 ? -15.557 2.549 14.363 1.00 84.94 71 LEU A O 1
ATOM 590 N N . GLU A 1 72 ? -13.774 3.790 13.834 1.00 81.19 72 GLU A N 1
ATOM 591 C CA . GLU A 1 72 ? -14.502 5.017 13.507 1.00 81.19 72 GLU A CA 1
ATOM 592 C C . GLU A 1 72 ? -14.219 5.486 12.076 1.00 81.19 72 GLU A C 1
ATOM 594 O O . GLU A 1 72 ? -13.132 5.283 11.523 1.00 81.19 72 GLU A O 1
ATOM 599 N N . GLY A 1 73 ? -15.208 6.142 11.466 1.00 84.81 73 GLY A N 1
ATOM 600 C CA . GLY A 1 73 ? -15.125 6.664 10.101 1.00 84.81 73 GLY A CA 1
ATOM 601 C C . GLY A 1 73 ? -15.222 5.582 9.021 1.00 84.81 73 GLY A C 1
ATOM 602 O O . GLY A 1 73 ? -15.626 4.451 9.277 1.00 84.81 73 GLY A O 1
ATOM 603 N N . SER A 1 74 ? -14.844 5.919 7.788 1.00 87.62 74 SER A N 1
ATOM 604 C CA . SER A 1 74 ? -14.818 5.006 6.638 1.00 87.62 74 SER A CA 1
ATOM 605 C C . SER A 1 74 ? -13.415 4.931 6.019 1.00 87.62 74 SER A C 1
ATOM 607 O O . SER A 1 74 ? -12.578 5.796 6.296 1.00 87.62 74 SER A O 1
ATOM 609 N N . PRO A 1 75 ? -13.147 3.952 5.134 1.00 88.25 75 PRO A N 1
ATOM 610 C CA . PRO A 1 75 ? -11.884 3.895 4.396 1.00 88.25 75 PRO A CA 1
ATOM 611 C C . PRO A 1 75 ? -11.569 5.175 3.603 1.00 88.25 75 PRO A C 1
ATOM 613 O O . PRO A 1 75 ? -10.411 5.443 3.317 1.00 88.25 75 PRO A O 1
ATOM 616 N N . LEU A 1 76 ? -12.581 5.984 3.267 1.00 90.62 76 LEU A N 1
ATOM 617 C CA . LEU A 1 76 ? -12.408 7.236 2.524 1.00 90.62 76 LEU A CA 1
ATOM 618 C C . LEU A 1 76 ? -12.069 8.432 3.420 1.00 90.62 76 LEU A C 1
ATOM 620 O O . LEU A 1 76 ? -11.515 9.419 2.946 1.00 90.62 76 LEU A O 1
ATOM 624 N N . THR A 1 77 ? -12.419 8.371 4.706 1.00 91.00 77 THR A N 1
ATOM 625 C CA . THR A 1 77 ? -12.163 9.466 5.655 1.00 91.00 77 THR A CA 1
ATOM 626 C C . THR A 1 77 ? -10.852 9.280 6.411 1.00 91.00 77 THR A C 1
ATOM 628 O O . THR A 1 77 ? -10.334 10.237 6.979 1.00 91.00 77 THR A O 1
ATOM 631 N N . ARG A 1 78 ? -10.322 8.052 6.454 1.00 90.50 78 ARG A N 1
ATOM 632 C CA . ARG A 1 78 ? -9.065 7.721 7.133 1.00 90.50 78 ARG A CA 1
ATOM 633 C C . ARG A 1 78 ? -7.892 7.805 6.164 1.00 90.50 78 ARG A C 1
ATOM 635 O O . ARG A 1 78 ? -7.969 7.299 5.046 1.00 90.50 78 ARG A O 1
ATOM 642 N N . ILE A 1 79 ? -6.781 8.373 6.633 1.00 92.06 79 ILE A N 1
ATOM 643 C CA . ILE A 1 79 ? -5.543 8.489 5.850 1.00 92.06 79 ILE A CA 1
ATOM 644 C C . ILE A 1 79 ? -5.062 7.100 5.411 1.00 92.06 79 ILE A C 1
ATOM 646 O O . ILE A 1 79 ? -4.853 6.873 4.220 1.00 92.06 79 ILE A O 1
ATOM 650 N N . ASP A 1 80 ? -4.982 6.149 6.347 1.00 90.38 80 ASP A N 1
ATOM 651 C CA . ASP A 1 80 ? -4.542 4.780 6.054 1.00 90.38 80 ASP A CA 1
ATOM 652 C C . ASP A 1 80 ? -5.501 4.055 5.088 1.00 90.38 80 ASP A C 1
ATOM 654 O O . ASP A 1 80 ? -5.070 3.249 4.264 1.00 90.38 80 ASP A O 1
ATOM 658 N N . GLY A 1 81 ? -6.801 4.372 5.137 1.00 91.75 81 GLY A N 1
ATOM 659 C CA . GLY A 1 81 ? -7.803 3.829 4.215 1.00 91.75 81 GLY A CA 1
ATOM 660 C C . GLY A 1 81 ? -7.586 4.311 2.782 1.00 91.75 81 GLY A C 1
ATOM 661 O O . GLY A 1 81 ? -7.492 3.499 1.858 1.00 91.75 81 GLY A O 1
ATOM 662 N N . MET A 1 82 ? -7.393 5.619 2.602 1.00 92.81 82 MET A N 1
ATOM 663 C CA . MET A 1 82 ? -7.044 6.211 1.308 1.00 92.81 82 MET A CA 1
ATOM 664 C C . MET A 1 82 ? -5.694 5.707 0.795 1.00 92.81 82 MET A C 1
ATOM 666 O O . MET A 1 82 ? -5.539 5.458 -0.402 1.00 92.81 82 MET A O 1
ATOM 670 N N . MET A 1 83 ? -4.731 5.495 1.692 1.00 93.50 83 MET A N 1
ATOM 671 C CA . MET A 1 83 ? -3.436 4.910 1.363 1.00 93.50 83 MET A CA 1
ATOM 672 C C . MET A 1 83 ? -3.584 3.485 0.812 1.00 93.50 83 MET A C 1
ATOM 674 O O . MET A 1 83 ? -3.032 3.206 -0.250 1.00 93.50 83 MET A O 1
ATOM 678 N N . ILE A 1 84 ? -4.346 2.593 1.461 1.00 93.50 84 ILE A N 1
ATOM 679 C CA . ILE A 1 84 ? -4.573 1.222 0.958 1.00 93.50 84 ILE A CA 1
ATOM 680 C C . ILE A 1 84 ? -5.260 1.241 -0.411 1.00 93.50 84 ILE A C 1
ATOM 682 O O . ILE A 1 84 ? -4.845 0.512 -1.317 1.00 93.50 84 ILE A O 1
ATOM 686 N N . LEU A 1 85 ? -6.275 2.090 -0.592 1.00 93.75 85 LEU A N 1
ATOM 687 C CA . LEU A 1 85 ? -6.939 2.254 -1.889 1.00 93.75 85 LEU A CA 1
ATOM 688 C C . LEU A 1 85 ? -5.951 2.727 -2.966 1.00 93.75 85 LEU A C 1
ATOM 690 O O . LEU A 1 85 ? -5.940 2.187 -4.073 1.00 93.75 85 LEU A O 1
ATOM 694 N N . GLY A 1 86 ? -5.073 3.672 -2.625 1.00 93.06 86 GLY A N 1
ATOM 695 C CA . GLY A 1 86 ? -3.996 4.141 -3.493 1.00 93.06 86 GLY A CA 1
ATOM 696 C C . GLY A 1 86 ? -2.973 3.052 -3.828 1.00 93.06 86 GLY A C 1
ATOM 697 O O . GLY A 1 86 ? -2.593 2.911 -4.989 1.00 93.06 86 GLY A O 1
ATOM 698 N N . MET A 1 87 ? -2.565 2.235 -2.851 1.00 93.50 87 MET A N 1
ATOM 699 C CA . MET A 1 87 ? -1.656 1.102 -3.064 1.00 93.50 87 MET A CA 1
ATOM 700 C C . MET A 1 87 ? -2.256 0.079 -4.027 1.00 93.50 87 MET A C 1
ATOM 702 O O . MET A 1 87 ? -1.591 -0.346 -4.974 1.00 93.50 87 MET A O 1
ATOM 706 N N . PHE A 1 88 ? -3.515 -0.303 -3.800 1.00 93.88 88 PHE A N 1
ATOM 707 C CA . PHE A 1 88 ? -4.222 -1.239 -4.664 1.00 93.88 88 PHE A CA 1
ATOM 708 C C . PHE A 1 88 ? -4.373 -0.673 -6.080 1.00 93.88 88 PHE A C 1
ATOM 710 O O . PHE A 1 88 ? -3.975 -1.327 -7.044 1.00 93.88 88 PHE A O 1
ATOM 717 N N . GLY A 1 89 ? -4.868 0.562 -6.207 1.00 95.62 89 GLY A N 1
ATOM 718 C CA . GLY A 1 89 ? -5.046 1.230 -7.495 1.00 95.62 89 GLY A CA 1
ATOM 719 C C . GLY A 1 89 ? -3.733 1.393 -8.263 1.00 95.62 89 GLY A C 1
ATOM 720 O O . GLY A 1 89 ? -3.676 1.089 -9.453 1.00 95.62 89 GLY A O 1
ATOM 721 N N . GLY A 1 90 ? -2.659 1.797 -7.582 1.00 94.12 90 GLY A N 1
ATOM 722 C CA . GLY A 1 90 ? -1.333 1.958 -8.174 1.00 94.12 90 GLY A CA 1
ATOM 723 C C . GLY A 1 90 ? -0.737 0.636 -8.658 1.00 94.12 90 GLY A C 1
ATOM 724 O O . GLY A 1 90 ? -0.279 0.547 -9.797 1.00 94.12 90 GLY A O 1
ATOM 725 N N . CYS A 1 91 ? -0.796 -0.412 -7.830 1.00 93.06 91 CYS A N 1
ATOM 726 C CA . CYS A 1 91 ? -0.337 -1.749 -8.209 1.00 93.06 91 CYS A CA 1
ATOM 727 C C . CYS A 1 91 ? -1.139 -2.303 -9.396 1.00 93.06 91 CYS A C 1
ATOM 729 O O . CYS A 1 91 ? -0.562 -2.812 -10.359 1.00 93.06 91 CYS A O 1
ATOM 731 N N . PHE A 1 92 ? -2.464 -2.149 -9.368 1.00 94.19 92 PHE A N 1
ATOM 732 C CA . PHE A 1 92 ? -3.340 -2.612 -10.438 1.00 94.19 92 PHE A CA 1
ATOM 733 C C . PHE A 1 92 ? -3.086 -1.868 -11.756 1.00 94.19 92 PHE A C 1
ATOM 735 O O . PHE A 1 92 ? -2.924 -2.502 -12.801 1.00 94.19 92 PHE A O 1
ATOM 742 N N . ALA A 1 93 ? -2.957 -0.539 -11.711 1.00 94.00 93 ALA A N 1
ATOM 743 C CA . ALA A 1 93 ? -2.606 0.270 -12.874 1.00 94.00 93 ALA A CA 1
ATOM 744 C C . ALA A 1 93 ? -1.233 -0.116 -13.445 1.00 94.00 93 ALA A C 1
ATOM 746 O O . ALA A 1 93 ? -1.101 -0.270 -14.659 1.00 94.00 93 ALA A O 1
ATOM 747 N N . ALA A 1 94 ? -0.225 -0.343 -12.595 1.00 92.25 94 ALA A N 1
ATOM 748 C CA . ALA A 1 94 ? 1.095 -0.803 -13.027 1.00 92.25 94 ALA A CA 1
ATOM 749 C C . ALA A 1 94 ? 1.039 -2.196 -13.680 1.00 92.25 94 ALA A C 1
ATOM 751 O O . ALA A 1 94 ? 1.658 -2.421 -14.722 1.00 92.25 94 ALA A O 1
ATOM 752 N N . ALA A 1 95 ? 0.254 -3.119 -13.118 1.00 91.69 95 ALA A N 1
ATOM 753 C CA . ALA A 1 95 ? 0.063 -4.454 -13.677 1.00 91.69 95 ALA A CA 1
ATOM 754 C C . ALA A 1 95 ? -0.625 -4.411 -15.052 1.00 91.69 95 ALA A C 1
ATOM 756 O O . ALA A 1 95 ? -0.179 -5.094 -15.977 1.00 91.69 95 ALA A O 1
ATOM 757 N N . LEU A 1 96 ? -1.663 -3.582 -15.216 1.00 92.00 96 LEU A N 1
ATOM 758 C CA . LEU A 1 96 ? -2.316 -3.343 -16.508 1.00 92.00 96 LEU A CA 1
ATOM 759 C C . LEU A 1 96 ? -1.356 -2.694 -17.510 1.00 92.00 96 LEU A C 1
ATOM 761 O O . LEU A 1 96 ? -1.274 -3.122 -18.661 1.00 92.00 96 LEU A O 1
ATOM 765 N N . TRP A 1 97 ? -0.576 -1.706 -17.069 1.00 90.75 97 TRP A N 1
ATOM 766 C CA . TRP A 1 97 ? 0.404 -1.011 -17.906 1.00 90.75 97 TRP A CA 1
ATOM 767 C C . TRP A 1 97 ? 1.474 -1.952 -18.472 1.00 90.75 97 TRP A C 1
ATOM 769 O O . TRP A 1 97 ? 1.873 -1.830 -19.641 1.00 90.75 97 TRP A O 1
ATOM 779 N N . ALA A 1 98 ? 1.906 -2.904 -17.642 1.00 89.06 98 ALA A N 1
ATOM 780 C CA . ALA A 1 98 ? 2.839 -3.973 -17.971 1.00 89.06 98 ALA A CA 1
ATOM 781 C C . ALA A 1 98 ? 2.192 -5.156 -18.714 1.00 89.06 98 ALA A C 1
ATOM 783 O O . ALA A 1 98 ? 2.899 -6.093 -19.076 1.00 89.06 98 ALA A O 1
ATOM 784 N N . ASN A 1 99 ? 0.874 -5.126 -18.942 1.00 88.38 99 ASN A N 1
ATOM 785 C CA . ASN A 1 99 ? 0.098 -6.230 -19.505 1.00 88.38 99 ASN A CA 1
ATOM 786 C C . ASN A 1 99 ? 0.324 -7.566 -18.758 1.00 88.38 99 ASN A C 1
ATOM 788 O O . ASN A 1 99 ? 0.477 -8.623 -19.365 1.00 88.38 99 ASN A O 1
ATOM 792 N N . ASN A 1 100 ? 0.398 -7.502 -17.424 1.00 87.25 100 ASN A N 1
ATOM 793 C CA . ASN A 1 100 ? 0.754 -8.615 -16.535 1.00 87.25 100 ASN A CA 1
ATOM 794 C C . ASN A 1 100 ? -0.385 -8.983 -15.563 1.00 87.25 100 ASN A C 1
ATOM 796 O O . ASN A 1 100 ? -0.150 -9.466 -14.453 1.00 87.25 100 ASN A O 1
ATOM 800 N N . VAL A 1 10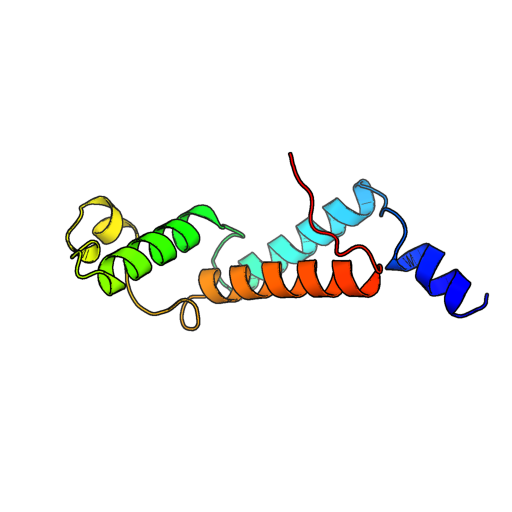1 ? -1.636 -8.741 -15.956 1.00 90.44 101 VAL A N 1
ATOM 801 C CA . VAL A 1 101 ? -2.810 -9.171 -15.188 1.00 90.44 101 VAL A CA 1
ATOM 802 C C . VAL A 1 101 ? -3.200 -10.573 -15.638 1.00 90.44 101 VAL A C 1
ATOM 804 O O . VAL A 1 101 ? -3.559 -10.790 -16.791 1.00 90.44 101 VAL A O 1
ATOM 807 N N . LYS A 1 102 ? -3.114 -11.539 -14.721 1.00 89.94 102 LYS A N 1
ATOM 808 C CA . LYS A 1 102 ? -3.542 -12.922 -14.947 1.00 89.94 102 LYS A CA 1
ATOM 809 C C . LYS A 1 102 ? -4.070 -13.535 -13.657 1.00 89.94 102 LYS A C 1
ATOM 811 O O . LYS A 1 102 ? -3.503 -13.290 -12.591 1.00 89.94 102 LYS A O 1
ATOM 816 N N . LEU A 1 103 ? -5.109 -14.359 -13.764 1.00 88.56 103 LEU A N 1
ATOM 817 C CA . LEU A 1 103 ? -5.552 -15.198 -12.654 1.00 88.56 103 LEU A CA 1
ATOM 818 C C . LEU A 1 103 ? -4.483 -16.271 -12.410 1.00 88.56 103 LEU A C 1
ATOM 820 O O . LEU A 1 103 ? -4.069 -16.959 -13.343 1.00 88.56 103 LEU A O 1
ATOM 824 N N . ARG A 1 104 ? -3.988 -16.371 -11.175 1.00 88.62 104 ARG A N 1
ATOM 825 C CA . ARG A 1 104 ? -3.010 -17.387 -10.772 1.00 88.62 104 ARG A CA 1
ATOM 826 C C . ARG A 1 104 ? -3.705 -18.364 -9.831 1.00 88.62 104 ARG A C 1
ATOM 828 O O . ARG A 1 104 ? -4.300 -17.924 -8.854 1.00 88.62 104 ARG A O 1
ATOM 835 N N . MET A 1 105 ? -3.628 -19.653 -10.145 1.00 89.25 105 MET A N 1
ATOM 836 C CA . MET A 1 105 ? -3.990 -20.725 -9.217 1.00 89.25 105 MET A CA 1
ATOM 837 C C . MET A 1 105 ? -2.721 -21.138 -8.452 1.00 89.25 105 MET A C 1
ATOM 839 O O . MET A 1 105 ? -1.640 -21.068 -9.050 1.00 89.25 105 MET A O 1
ATOM 843 N N . PRO A 1 106 ? -2.828 -21.468 -7.155 1.00 82.56 106 PRO A N 1
ATOM 844 C CA . PRO A 1 106 ? -1.698 -21.903 -6.338 1.00 82.56 106 PRO A CA 1
ATOM 845 C C . PRO A 1 106 ? -1.129 -23.254 -6.785 1.00 82.56 106 PRO A C 1
ATOM 847 O O . PRO A 1 106 ? -1.908 -24.087 -7.303 1.00 82.56 106 PRO A O 1
#

InterPro domains:
  IPR007272 Sulphur transport TsuA/YedE [PF04143] (3-106)
  IPR007272 Sulphur transport TsuA/YedE [PTHR30574] (6-105)

Mean predicted aligned error: 5.14 Å

Foldseek 3Di:
DDPVCVCVVPQQDDDDPPVVVVVVVVVQVVLCVVPVDGQDDVLVVVLVVLVVCVVVVDPSCVDPVCVVSPSDDDLVVDPNSVSVVVVVVVVVVSCVSNVNDDDDDD

pLDDT: mean 90.64, std 3.71, range [74.06, 96.94]

Secondary structure (DSSP, 8-state):
--HHHHIIIIIISPPPHHHHHHHHHHHHHHHHHHHSS----HHHHHHHHHHHHHHTT--GGGSHHHHHTT--S-TTTSHHHHHHHHHHHHHHHHHHHTT-------

Solvent-accessible surface area (backbone atoms only — not comparable to full-atom values): 6364 Å² total; per-residue (Å²): 130,55,71,68,56,48,44,43,74,72,73,50,51,89,74,60,65,66,67,52,51,51,53,50,50,54,52,50,51,51,46,27,72,74,68,76,46,74,100,58,59,68,68,46,52,50,42,51,51,39,50,53,39,41,76,75,73,38,75,43,61,76,38,74,65,33,56,74,72,52,72,66,87,50,53,84,75,35,70,53,31,45,47,52,53,49,52,52,52,51,52,50,51,50,29,56,74,52,71,64,76,71,93,78,81,134

Radius of gyration: 18.48 Å; Cα contacts (8 Å, |Δi|>4): 62; chains: 1; bounding box: 44×37×54 Å

Organism: Escherichia coli (NCBI:txid562)

Sequence (106 aa):
MSWQQFKHAWLIKFWAPIPAVIAAGILSTYYFGITGTFWAVTGEFTRWGGQLLQLFGVHAEEWGYFKIIHLEGSPLTRIDGMMILGMFGGCFAAALWANNVKLRMP